Protein AF-A0A843W4R0-F1 (afdb_monomer)

Sequence (70 aa):
LVNVWAIARNPAVWKDPLEFRPERFADEDVDMKGHDFRLLPFGAGRRVCPGAQLGINMVQSMLGHLLHQF

Radius of gyration: 13.9 Å; Cα contacts (8 Å, |Δi|>4): 43; chains: 1; bounding box: 37×23×36 Å

Solvent-accessible surface area (backbone atoms only — not comparable to full-atom values): 4443 Å² total; per-residue (Å²): 135,85,64,58,71,58,49,57,46,31,67,91,81,31,82,69,39,86,59,95,59,76,62,56,66,75,78,39,99,71,45,71,87,30,83,30,83,69,39,53,92,43,43,44,73,101,73,35,49,90,55,48,68,59,53,52,53,50,53,52,50,53,51,50,52,49,70,71,76,107

Structure (mmCIF, N/CA/C/O backbone):
data_AF-A0A843W4R0-F1
#
_entry.id   AF-A0A843W4R0-F1
#
loop_
_atom_site.group_PDB
_atom_site.id
_atom_site.type_symbol
_atom_site.label_atom_id
_atom_site.label_alt_id
_atom_site.label_comp_id
_atom_site.label_asym_id
_atom_site.label_entity_id
_atom_site.label_seq_id
_atom_site.pdbx_PDB_ins_code
_atom_site.Cartn_x
_atom_site.Cartn_y
_atom_site.Cartn_z
_atom_site.occupancy
_atom_site.B_iso_or_equiv
_atom_site.auth_seq_id
_atom_site.auth_comp_id
_atom_site.auth_asym_id
_atom_site.auth_atom_id
_atom_site.pdbx_PDB_model_num
ATOM 1 N N . LEU A 1 1 ? 11.601 8.240 -10.074 1.00 82.00 1 LEU A N 1
ATOM 2 C CA . LEU A 1 1 ? 10.439 8.189 -9.155 1.00 82.00 1 LEU A CA 1
ATOM 3 C C . LEU A 1 1 ? 9.600 6.974 -9.520 1.00 82.00 1 LEU A C 1
ATOM 5 O O . LEU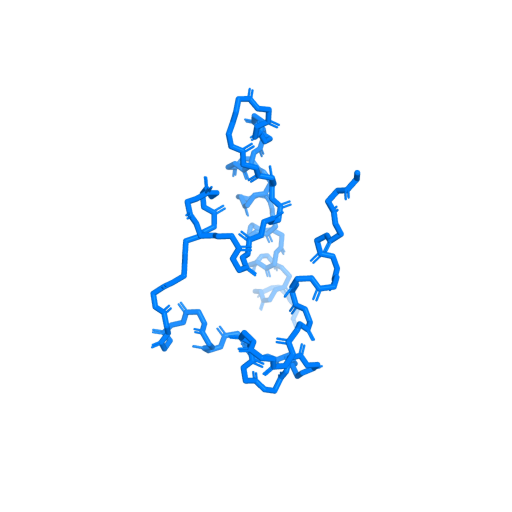 A 1 1 ? 9.337 6.791 -10.700 1.00 82.00 1 LEU A O 1
ATOM 9 N N . VAL A 1 2 ? 9.242 6.132 -8.548 1.00 93.06 2 VAL A N 1
ATOM 10 C CA . VAL A 1 2 ? 8.371 4.965 -8.772 1.00 93.06 2 VAL A CA 1
ATOM 11 C C . VAL A 1 2 ? 6.927 5.395 -8.523 1.00 93.06 2 VAL A C 1
ATOM 13 O O . VAL A 1 2 ? 6.609 5.854 -7.429 1.00 93.06 2 VAL A O 1
ATOM 16 N N . ASN A 1 3 ? 6.061 5.280 -9.532 1.00 96.19 3 ASN A N 1
ATOM 17 C CA . ASN A 1 3 ? 4.658 5.677 -9.419 1.00 96.19 3 ASN A CA 1
ATOM 18 C C . ASN A 1 3 ? 3.802 4.512 -8.897 1.00 96.19 3 ASN A C 1
ATOM 20 O O . ASN A 1 3 ? 3.190 3.776 -9.669 1.00 96.19 3 ASN A O 1
ATOM 24 N N . VAL A 1 4 ? 3.765 4.353 -7.574 1.00 95.88 4 VAL A N 1
ATOM 25 C CA . VAL A 1 4 ? 3.010 3.275 -6.910 1.00 95.88 4 VAL A CA 1
ATOM 26 C C . VAL A 1 4 ? 1.503 3.387 -7.172 1.00 95.88 4 VAL A C 1
ATOM 28 O O . VAL A 1 4 ? 0.826 2.372 -7.306 1.00 95.88 4 VAL A O 1
ATOM 31 N N . TRP A 1 5 ? 0.978 4.609 -7.319 1.00 96.25 5 TRP A N 1
ATOM 32 C CA . TRP A 1 5 ? -0.440 4.836 -7.611 1.00 96.25 5 TRP A CA 1
ATOM 33 C C . TRP A 1 5 ? -0.847 4.266 -8.974 1.00 96.25 5 TRP A C 1
ATOM 35 O O . TRP A 1 5 ? -1.891 3.623 -9.073 1.00 96.25 5 TRP A O 1
ATOM 45 N N . ALA A 1 6 ? -0.010 4.464 -9.999 1.00 97.38 6 ALA A N 1
ATOM 46 C CA . ALA A 1 6 ? -0.246 3.920 -11.334 1.00 97.38 6 ALA A CA 1
ATOM 47 C C . ALA A 1 6 ? -0.105 2.392 -11.362 1.00 97.38 6 ALA A C 1
ATOM 49 O O . ALA A 1 6 ? -0.916 1.723 -11.993 1.00 97.38 6 ALA A O 1
ATOM 50 N N . ILE A 1 7 ? 0.880 1.836 -10.644 1.00 96.12 7 ILE A N 1
ATOM 51 C CA . ILE A 1 7 ? 1.078 0.381 -10.525 1.00 96.12 7 ILE A CA 1
ATOM 52 C C . ILE A 1 7 ? -0.161 -0.287 -9.915 1.00 96.12 7 ILE A C 1
ATOM 54 O O . ILE A 1 7 ? -0.711 -1.213 -10.505 1.00 96.12 7 ILE A O 1
ATOM 58 N N . ALA A 1 8 ? -0.646 0.227 -8.780 1.00 95.06 8 ALA A N 1
ATOM 59 C CA . ALA A 1 8 ? -1.797 -0.330 -8.068 1.00 95.06 8 ALA A CA 1
ATOM 60 C C . ALA A 1 8 ? -3.125 -0.212 -8.842 1.00 95.06 8 ALA A C 1
ATOM 62 O O . ALA A 1 8 ? -4.101 -0.854 -8.471 1.00 95.06 8 ALA A O 1
ATOM 63 N N . ARG A 1 9 ? -3.179 0.615 -9.898 1.00 96.88 9 ARG A N 1
ATOM 64 C CA . ARG A 1 9 ? -4.379 0.852 -10.720 1.00 96.88 9 ARG A CA 1
ATOM 65 C C . ARG A 1 9 ? -4.230 0.411 -12.175 1.00 96.88 9 ARG A C 1
ATOM 67 O O . ARG A 1 9 ? -5.071 0.748 -13.004 1.00 96.88 9 ARG A O 1
ATOM 74 N N . ASN A 1 10 ? -3.163 -0.311 -12.508 1.00 97.62 10 ASN A N 1
ATOM 75 C CA . ASN A 1 10 ? -2.909 -0.720 -13.881 1.00 97.62 10 ASN A CA 1
ATOM 76 C C . ASN A 1 10 ? -3.873 -1.854 -14.299 1.00 97.62 10 ASN A C 1
ATOM 78 O O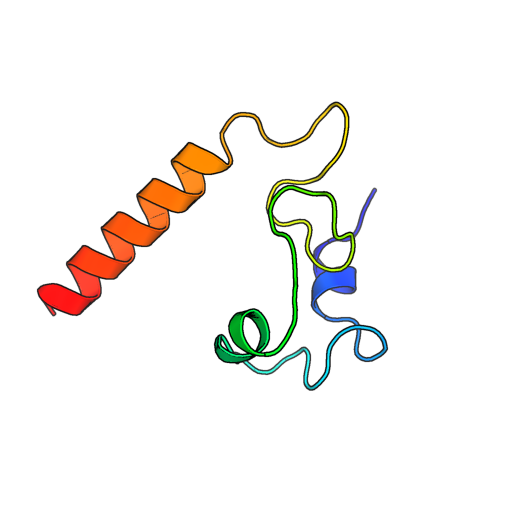 . ASN A 1 10 ? -3.749 -2.955 -13.758 1.00 97.62 10 ASN A O 1
ATOM 82 N N . PRO A 1 11 ? -4.771 -1.646 -15.285 1.00 97.31 11 PRO A N 1
ATOM 83 C CA . PRO A 1 11 ? -5.716 -2.674 -15.732 1.00 97.31 11 PRO A CA 1
ATOM 84 C C . PRO A 1 11 ? -5.050 -3.875 -16.421 1.00 97.31 11 PRO A C 1
ATOM 86 O O . PRO A 1 11 ? -5.670 -4.925 -16.537 1.00 97.31 11 PRO A O 1
ATOM 89 N N . ALA A 1 12 ? -3.795 -3.750 -16.868 1.00 96.88 12 ALA A N 1
ATOM 90 C CA . ALA A 1 12 ? -3.033 -4.877 -17.411 1.00 96.88 12 ALA A CA 1
ATOM 91 C C . ALA A 1 12 ? -2.486 -5.819 -16.321 1.00 96.88 12 ALA A C 1
ATOM 93 O O . ALA A 1 12 ? -2.049 -6.923 -16.629 1.00 96.88 12 ALA A O 1
ATOM 94 N N . VAL A 1 13 ? -2.470 -5.370 -15.062 1.00 94.94 13 VAL A N 1
ATOM 95 C CA . VAL A 1 13 ? -1.930 -6.112 -13.911 1.00 94.94 13 VAL A CA 1
ATOM 96 C C . VAL A 1 13 ? -3.046 -6.546 -12.968 1.00 94.94 13 VAL A C 1
ATOM 98 O O . VAL A 1 13 ? -3.025 -7.660 -12.458 1.00 94.94 13 VAL A O 1
ATOM 101 N N . TRP A 1 14 ? -4.018 -5.664 -12.744 1.00 95.75 14 TRP A N 1
ATOM 102 C CA . TRP A 1 14 ? -5.112 -5.858 -11.808 1.00 95.75 14 TRP A CA 1
ATOM 103 C C . TRP A 1 14 ? -6.439 -5.898 -12.554 1.00 95.75 14 TRP A C 1
ATOM 105 O O . TRP A 1 14 ? -6.805 -4.936 -13.229 1.00 95.75 14 TRP A O 1
ATOM 115 N N . LYS A 1 15 ? -7.200 -6.982 -12.375 1.00 95.44 15 LYS A N 1
ATOM 116 C CA . LYS A 1 15 ? -8.602 -7.037 -12.803 1.00 95.44 15 LYS A CA 1
ATOM 117 C C . LYS A 1 15 ? -9.423 -6.029 -11.991 1.00 95.44 15 LYS A C 1
ATOM 119 O O . LYS A 1 15 ? -9.234 -5.954 -10.775 1.00 95.44 15 LYS A O 1
ATOM 124 N N . ASP A 1 16 ? -10.300 -5.273 -12.653 1.00 96.62 16 ASP A N 1
ATOM 125 C CA . ASP A 1 16 ? -11.175 -4.257 -12.045 1.00 96.62 16 ASP A CA 1
ATOM 126 C C . ASP A 1 16 ? -10.415 -3.341 -11.052 1.00 96.62 16 ASP A C 1
ATOM 128 O O . ASP A 1 16 ? -10.707 -3.312 -9.857 1.00 96.62 16 ASP A O 1
ATOM 132 N N . PRO A 1 17 ? -9.373 -2.613 -11.506 1.00 96.50 17 PRO A N 1
ATOM 133 C CA . PRO A 1 17 ? -8.380 -1.970 -10.630 1.00 96.50 17 PRO A CA 1
ATOM 134 C C . PRO A 1 17 ? -8.904 -0.765 -9.835 1.00 96.50 17 PRO A C 1
ATOM 136 O O . PRO A 1 17 ? -8.220 -0.255 -8.948 1.00 96.50 17 PRO A O 1
ATOM 139 N N . LEU A 1 18 ? -10.083 -0.257 -10.197 1.00 97.50 18 LEU A N 1
ATOM 140 C CA . LEU A 1 18 ? -10.734 0.868 -9.524 1.00 97.50 18 LEU A CA 1
ATOM 141 C C . LEU A 1 18 ? -11.801 0.410 -8.522 1.00 97.50 18 LEU A C 1
ATOM 143 O O . LEU A 1 18 ? -12.319 1.239 -7.777 1.00 97.50 18 LEU A O 1
ATOM 147 N N . GLU A 1 19 ? -12.121 -0.885 -8.492 1.00 97.94 19 GLU A N 1
ATOM 148 C CA . GLU A 1 19 ? -13.081 -1.465 -7.560 1.00 97.94 19 GLU A CA 1
ATOM 149 C C . GLU A 1 19 ? -12.411 -1.776 -6.214 1.00 97.94 19 GLU A C 1
ATOM 151 O O . GLU A 1 19 ? -11.328 -2.370 -6.151 1.00 97.94 19 GLU A O 1
ATOM 156 N N . PHE A 1 20 ? -13.075 -1.408 -5.115 1.00 96.81 20 PHE A N 1
ATOM 157 C CA . PHE A 1 20 ? -12.680 -1.861 -3.785 1.00 96.81 20 PHE A CA 1
ATOM 158 C C . PHE A 1 20 ? -13.113 -3.320 -3.593 1.00 96.81 20 PHE A C 1
ATOM 160 O O . PHE A 1 20 ? -14.243 -3.590 -3.203 1.00 96.81 20 PHE A O 1
ATOM 167 N N . ARG A 1 21 ? -12.197 -4.249 -3.881 1.00 95.69 21 ARG A N 1
ATOM 168 C CA . ARG A 1 21 ? -12.412 -5.701 -3.779 1.00 95.69 21 ARG A CA 1
ATOM 169 C C . ARG A 1 21 ? -11.313 -6.349 -2.927 1.00 95.69 21 ARG A C 1
ATOM 171 O O . ARG A 1 21 ? -10.287 -6.738 -3.496 1.00 95.69 21 ARG A O 1
ATOM 178 N N . PRO A 1 22 ? -11.465 -6.419 -1.591 1.00 94.31 22 PRO A N 1
ATOM 179 C CA . PRO A 1 22 ? -10.496 -7.053 -0.691 1.00 94.31 22 PRO A CA 1
ATOM 180 C C . PRO A 1 22 ? -10.235 -8.532 -1.002 1.00 94.31 22 PRO A C 1
ATOM 182 O O . PRO A 1 22 ? -9.118 -9.011 -0.820 1.00 94.31 22 PRO A O 1
ATOM 185 N N . GLU A 1 23 ? -11.237 -9.237 -1.527 1.00 96.25 23 GLU A N 1
ATOM 186 C CA . GLU A 1 23 ? -11.212 -10.673 -1.830 1.00 96.25 23 GLU A CA 1
ATOM 187 C C . GLU A 1 23 ? -10.108 -11.033 -2.832 1.00 96.25 23 GLU A C 1
ATOM 189 O O . GLU A 1 23 ? -9.593 -12.145 -2.802 1.00 96.25 23 GLU A O 1
ATOM 194 N N . ARG A 1 24 ? -9.650 -10.078 -3.660 1.00 94.56 24 ARG A N 1
ATOM 195 C CA . ARG A 1 24 ? -8.536 -10.307 -4.596 1.00 94.56 24 ARG A CA 1
ATOM 196 C C . ARG A 1 24 ? -7.258 -10.788 -3.907 1.00 94.56 24 ARG A C 1
ATOM 198 O O . ARG A 1 24 ? -6.484 -11.507 -4.517 1.00 94.56 24 ARG A O 1
ATOM 205 N N . PHE A 1 25 ? -7.034 -10.382 -2.656 1.00 93.00 25 PHE A N 1
ATOM 206 C CA . PHE A 1 25 ? -5.851 -10.775 -1.886 1.00 93.00 25 PHE A CA 1
ATOM 207 C C . PHE A 1 25 ? -6.003 -12.153 -1.227 1.00 93.00 25 PHE A C 1
ATOM 209 O O . PHE A 1 25 ? -5.040 -12.664 -0.667 1.00 93.00 25 PHE A O 1
ATOM 216 N N . ALA A 1 26 ? -7.205 -12.736 -1.268 1.00 92.81 26 ALA A N 1
ATOM 217 C CA . ALA A 1 26 ? -7.452 -14.131 -0.920 1.00 92.81 26 ALA A CA 1
ATOM 218 C C . ALA A 1 26 ? -7.442 -15.030 -2.169 1.00 92.81 26 ALA A C 1
ATOM 220 O O . ALA A 1 26 ? -6.997 -16.172 -2.093 1.00 92.81 26 ALA A O 1
ATOM 221 N N . ASP A 1 27 ? -7.913 -14.508 -3.307 1.00 92.75 27 ASP A N 1
ATOM 222 C CA . ASP A 1 27 ? -7.987 -15.229 -4.583 1.00 92.75 27 ASP A CA 1
ATOM 223 C C . ASP A 1 27 ? -6.625 -15.352 -5.291 1.00 92.75 27 ASP A C 1
ATOM 225 O O . ASP A 1 27 ? -6.385 -16.311 -6.027 1.00 92.75 27 ASP A O 1
ATOM 229 N N . GLU A 1 28 ? -5.740 -14.371 -5.105 1.00 90.56 28 GLU A N 1
ATOM 230 C CA . GLU A 1 28 ? -4.420 -14.309 -5.732 1.00 90.56 28 GLU A CA 1
ATOM 231 C C . GLU A 1 28 ? -3.311 -14.324 -4.672 1.00 90.56 28 GLU A C 1
ATOM 233 O O . GLU A 1 28 ? -3.394 -13.626 -3.662 1.00 90.56 28 GLU A O 1
ATOM 238 N N . ASP A 1 29 ? -2.228 -15.063 -4.932 1.00 89.50 29 ASP A N 1
ATOM 239 C CA . ASP A 1 29 ? -1.018 -15.001 -4.107 1.00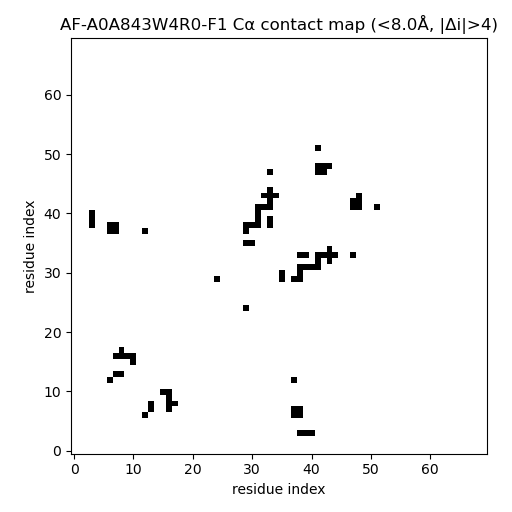 89.50 29 ASP A CA 1
ATOM 240 C C . ASP A 1 29 ? -0.271 -13.688 -4.398 1.00 89.50 29 ASP A C 1
ATOM 242 O O . ASP A 1 29 ? 0.402 -13.535 -5.424 1.00 89.50 29 ASP A O 1
ATOM 246 N N . VAL A 1 30 ? -0.482 -12.696 -3.531 1.00 92.50 30 VAL A N 1
ATOM 247 C CA . VAL A 1 30 ? 0.098 -11.353 -3.625 1.00 92.50 30 VAL A CA 1
ATOM 248 C C . VAL A 1 30 ? 0.855 -11.049 -2.339 1.00 92.50 30 VAL A C 1
ATOM 250 O O . VAL A 1 30 ? 0.277 -11.003 -1.253 1.00 92.50 30 VAL A O 1
ATOM 253 N N . ASP A 1 31 ? 2.147 -10.752 -2.464 1.00 88.75 31 ASP A N 1
ATOM 254 C CA . ASP A 1 31 ? 2.990 -10.420 -1.318 1.00 88.75 31 ASP A CA 1
ATOM 255 C C . ASP A 1 31 ? 3.050 -8.909 -1.042 1.00 88.75 31 ASP A C 1
ATOM 257 O O . ASP A 1 31 ? 3.439 -8.105 -1.886 1.00 88.75 31 ASP A O 1
ATOM 261 N N . MET A 1 32 ? 2.756 -8.518 0.199 1.00 86.75 32 MET A N 1
ATOM 262 C CA . MET A 1 32 ? 2.908 -7.143 0.688 1.00 86.75 32 MET A CA 1
ATOM 263 C C . MET A 1 32 ? 4.314 -6.820 1.222 1.00 86.75 32 MET A C 1
ATOM 265 O O . MET A 1 32 ? 4.592 -5.660 1.540 1.00 86.75 32 MET A O 1
ATOM 269 N N . LYS A 1 33 ? 5.212 -7.808 1.352 1.00 85.38 33 LYS A N 1
ATOM 270 C CA . LYS A 1 33 ? 6.568 -7.641 1.919 1.00 85.38 33 LYS A CA 1
ATOM 271 C C . LYS A 1 33 ? 7.589 -7.080 0.921 1.00 85.38 33 LYS A C 1
ATOM 273 O O . LYS A 1 33 ? 8.761 -6.940 1.266 1.00 85.38 33 LYS A O 1
ATOM 278 N N . GLY A 1 34 ? 7.150 -6.720 -0.285 1.00 87.38 34 GLY A N 1
ATOM 279 C CA . GLY A 1 34 ? 7.984 -6.083 -1.303 1.00 87.38 34 GLY A CA 1
ATOM 280 C C . GLY A 1 34 ? 8.697 -7.056 -2.244 1.00 87.38 34 GLY A C 1
ATOM 281 O O . GLY A 1 34 ? 9.624 -6.628 -2.933 1.00 87.38 34 GLY A O 1
ATOM 282 N N . HIS A 1 35 ? 8.288 -8.331 -2.294 1.00 90.75 35 HIS A N 1
ATOM 283 C CA . HIS A 1 35 ? 8.714 -9.258 -3.351 1.00 90.75 35 HIS A CA 1
ATOM 284 C C . HIS A 1 35 ? 7.779 -9.232 -4.568 1.00 90.75 35 HIS A C 1
ATOM 286 O O . HIS A 1 35 ? 8.219 -9.550 -5.671 1.00 90.75 35 HIS A O 1
ATOM 292 N N . ASP A 1 36 ? 6.524 -8.801 -4.395 1.00 94.44 36 ASP A N 1
ATOM 293 C CA . ASP A 1 36 ? 5.581 -8.599 -5.494 1.00 94.44 36 ASP A CA 1
ATOM 294 C C . ASP A 1 36 ? 5.493 -7.115 -5.885 1.00 94.44 36 ASP A C 1
ATOM 296 O O . ASP A 1 36 ? 4.992 -6.264 -5.152 1.00 94.44 36 ASP A O 1
ATOM 300 N N . PHE A 1 37 ? 5.972 -6.789 -7.084 1.00 94.38 37 PHE A N 1
ATOM 301 C CA . PHE A 1 37 ? 5.994 -5.413 -7.586 1.00 94.38 37 PHE A CA 1
ATOM 302 C C . PHE A 1 37 ? 4.631 -4.908 -8.059 1.00 94.38 37 PHE A C 1
ATOM 304 O O . PHE A 1 37 ? 4.501 -3.717 -8.339 1.00 94.38 37 PHE A O 1
ATOM 311 N N . ARG A 1 38 ? 3.608 -5.769 -8.118 1.00 94.31 38 ARG A N 1
ATOM 312 C CA . ARG A 1 38 ? 2.221 -5.350 -8.356 1.00 94.31 38 ARG A CA 1
ATOM 313 C C . ARG A 1 38 ? 1.660 -4.570 -7.162 1.00 94.31 38 ARG A C 1
ATOM 315 O O . ARG A 1 38 ? 0.726 -3.786 -7.341 1.00 94.31 38 ARG A O 1
ATOM 322 N N . LEU A 1 39 ? 2.245 -4.743 -5.968 1.00 95.38 39 LEU A N 1
ATOM 323 C CA . LEU A 1 39 ? 1.798 -4.143 -4.713 1.00 95.38 39 LEU A CA 1
ATOM 324 C C . LEU A 1 39 ? 2.981 -3.663 -3.848 1.00 95.38 39 LEU A C 1
ATOM 326 O O . LEU A 1 39 ? 3.654 -4.444 -3.191 1.00 95.38 39 LEU A O 1
ATOM 330 N N . LEU A 1 40 ? 3.202 -2.344 -3.782 1.00 96.12 40 LEU A N 1
ATOM 331 C CA . LEU A 1 40 ? 4.338 -1.745 -3.053 1.00 96.12 40 LEU A CA 1
ATOM 332 C C . LEU A 1 40 ? 3.920 -0.715 -1.978 1.00 96.12 40 LEU A C 1
ATOM 334 O O . LEU A 1 40 ? 4.434 0.407 -1.988 1.00 96.12 40 LEU A O 1
ATOM 338 N N . PRO A 1 41 ? 3.016 -1.044 -1.033 1.00 95.00 41 PRO A N 1
ATOM 339 C CA . PRO A 1 41 ? 2.514 -0.100 -0.025 1.00 95.00 41 PRO A CA 1
ATOM 340 C C . PRO A 1 41 ? 3.616 0.429 0.904 1.00 95.00 41 PRO A C 1
ATOM 342 O O . PRO A 1 41 ? 3.518 1.542 1.413 1.00 95.00 41 PRO A O 1
ATOM 345 N N . PHE A 1 42 ? 4.686 -0.347 1.087 1.00 96.12 42 PHE A N 1
ATOM 346 C CA . PHE A 1 42 ? 5.824 -0.025 1.950 1.00 96.12 42 PHE A CA 1
ATOM 347 C C . PHE A 1 42 ? 7.153 0.080 1.183 1.00 96.12 42 PHE A C 1
ATOM 349 O O . PHE A 1 42 ? 8.226 0.130 1.791 1.00 96.12 42 PHE A O 1
ATOM 356 N N . GLY A 1 43 ? 7.097 0.128 -0.153 1.00 95.31 43 GLY A N 1
ATOM 357 C CA . GLY A 1 43 ? 8.274 0.038 -1.017 1.00 95.31 43 GLY A CA 1
ATOM 358 C C . GLY A 1 43 ? 8.893 -1.365 -1.048 1.00 95.31 43 GLY A C 1
ATOM 359 O O . GLY A 1 43 ? 8.268 -2.340 -0.644 1.00 95.31 43 GLY A O 1
ATOM 360 N N . ALA A 1 44 ? 10.126 -1.462 -1.552 1.00 95.38 44 ALA A N 1
ATOM 361 C CA . ALA A 1 44 ? 10.870 -2.716 -1.682 1.00 95.38 44 ALA A CA 1
ATOM 362 C C . ALA A 1 44 ? 12.393 -2.487 -1.641 1.00 95.38 44 ALA A C 1
ATOM 364 O O . ALA A 1 44 ? 12.885 -1.356 -1.734 1.00 95.38 44 ALA A O 1
ATOM 365 N N . GLY A 1 45 ? 13.151 -3.581 -1.532 1.00 94.69 45 GLY A N 1
ATOM 366 C CA . GLY A 1 45 ? 14.613 -3.585 -1.592 1.00 94.69 45 GLY A CA 1
ATOM 367 C C . GLY A 1 45 ? 15.292 -2.909 -0.396 1.00 94.69 45 GLY A C 1
ATOM 368 O O . GLY A 1 45 ? 14.753 -2.842 0.705 1.00 94.69 45 GLY A O 1
ATOM 369 N N . ARG A 1 46 ? 16.501 -2.369 -0.609 1.00 95.94 46 ARG A N 1
ATOM 370 C CA . ARG A 1 46 ? 17.380 -1.837 0.460 1.00 95.94 46 ARG A CA 1
ATOM 371 C C . ARG A 1 46 ? 16.784 -0.672 1.269 1.00 95.94 46 ARG A C 1
ATOM 373 O O . ARG A 1 46 ? 17.319 -0.317 2.313 1.00 95.94 46 ARG A O 1
ATOM 380 N N . ARG A 1 47 ? 15.731 -0.029 0.763 1.00 95.19 47 ARG A N 1
ATOM 381 C CA . ARG A 1 47 ? 15.055 1.114 1.397 1.00 95.19 47 ARG A CA 1
ATOM 382 C C . ARG A 1 47 ? 13.575 0.825 1.681 1.00 95.19 47 ARG A C 1
ATOM 384 O O . ARG A 1 47 ? 12.792 1.765 1.770 1.00 95.19 47 ARG A O 1
ATOM 391 N N . VAL A 1 48 ? 13.195 -0.450 1.791 1.00 95.56 48 VAL A N 1
ATOM 392 C CA . VAL A 1 48 ? 11.853 -0.843 2.244 1.00 95.56 48 VAL A CA 1
ATOM 393 C C . VAL A 1 48 ? 11.555 -0.229 3.615 1.00 95.56 48 VAL A C 1
ATOM 395 O O . VAL A 1 48 ? 12.462 -0.057 4.433 1.00 95.56 48 VAL A O 1
ATOM 398 N N . CYS 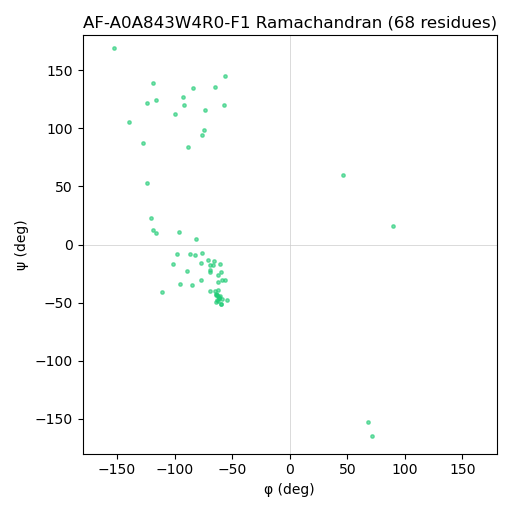A 1 49 ? 10.296 0.141 3.854 1.00 96.12 49 CYS A N 1
ATOM 399 C CA . CYS A 1 49 ? 9.889 0.795 5.092 1.00 96.12 49 CYS A CA 1
ATOM 400 C C . CYS A 1 49 ? 10.242 -0.072 6.317 1.00 96.12 49 CYS A C 1
ATOM 402 O O . CYS A 1 49 ? 9.694 -1.170 6.457 1.00 96.12 49 CYS A O 1
ATOM 404 N N . PRO A 1 50 ? 11.077 0.418 7.253 1.00 96.62 50 PRO A N 1
ATOM 405 C CA . PRO A 1 50 ? 11.410 -0.336 8.462 1.00 96.62 50 PRO A CA 1
ATOM 406 C C . PRO A 1 50 ? 10.218 -0.463 9.427 1.00 96.62 50 PRO A C 1
ATOM 408 O O . PRO A 1 50 ? 10.215 -1.331 10.292 1.00 96.62 50 PRO A O 1
ATOM 411 N N . GLY A 1 51 ? 9.191 0.382 9.2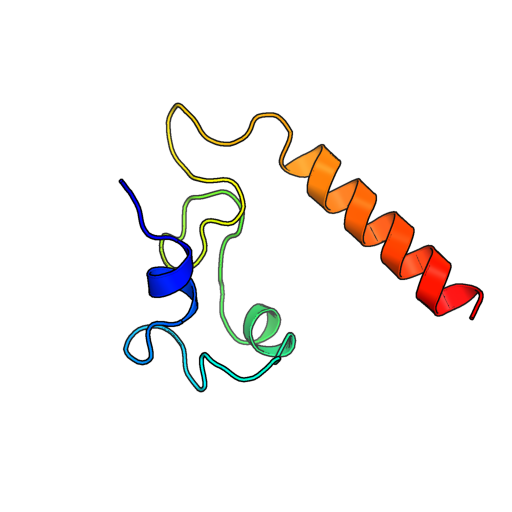76 1.00 96.94 51 GLY A N 1
ATOM 412 C CA . GLY A 1 51 ? 7.980 0.392 10.100 1.00 96.94 51 GLY A CA 1
ATOM 413 C C . GLY A 1 51 ? 6.788 -0.368 9.509 1.00 96.94 51 GLY A C 1
ATOM 414 O O . GLY A 1 51 ? 5.684 -0.209 10.021 1.00 96.94 51 GLY A O 1
ATOM 415 N N . ALA A 1 52 ? 6.966 -1.158 8.442 1.00 96.06 52 ALA A N 1
ATOM 416 C CA . ALA A 1 52 ? 5.854 -1.806 7.734 1.00 96.06 52 ALA A CA 1
ATOM 417 C C . ALA A 1 52 ? 4.954 -2.643 8.664 1.00 96.06 52 ALA A C 1
ATOM 419 O O . ALA A 1 52 ? 3.738 -2.474 8.670 1.00 96.06 52 ALA A O 1
ATOM 420 N N . GLN A 1 53 ? 5.555 -3.487 9.510 1.00 95.94 53 GLN A N 1
ATOM 421 C CA . GLN A 1 53 ? 4.813 -4.336 10.452 1.00 95.94 53 GLN A CA 1
ATOM 422 C C . GLN A 1 53 ? 4.065 -3.524 11.515 1.00 95.94 53 GLN A C 1
ATOM 424 O O . GLN A 1 53 ? 2.915 -3.822 11.822 1.00 95.94 53 GLN A O 1
ATOM 429 N N . LEU A 1 54 ? 4.682 -2.457 12.035 1.00 97.81 54 LEU A N 1
ATOM 430 C CA . LEU A 1 54 ? 4.013 -1.560 12.977 1.00 97.81 54 LEU A CA 1
ATOM 431 C C . LEU A 1 54 ? 2.788 -0.899 12.327 1.00 97.81 54 LEU A C 1
ATOM 433 O O . LEU A 1 54 ? 1.717 -0.882 12.925 1.00 97.81 54 LEU A O 1
ATOM 437 N N . GLY A 1 55 ? 2.932 -0.402 11.094 1.00 96.75 55 GLY A N 1
ATOM 438 C CA . GLY A 1 55 ? 1.836 0.199 10.330 1.00 96.75 55 GLY A CA 1
ATOM 439 C C . GLY A 1 55 ? 0.666 -0.760 10.116 1.00 96.75 55 GLY A C 1
ATOM 440 O O . GLY A 1 55 ? -0.477 -0.392 10.377 1.00 96.75 55 GLY A O 1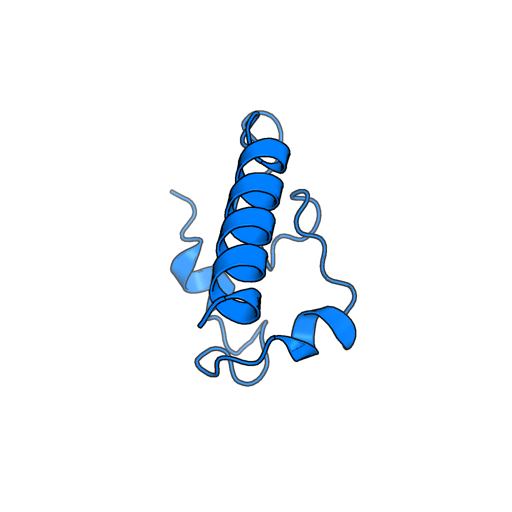
ATOM 441 N N . ILE A 1 56 ? 0.955 -1.999 9.706 1.00 96.12 56 ILE A N 1
ATOM 442 C CA . ILE A 1 56 ? -0.060 -3.046 9.515 1.00 96.12 56 ILE A CA 1
ATOM 443 C C . ILE A 1 56 ? -0.808 -3.313 10.826 1.00 96.12 56 ILE A C 1
ATOM 445 O O . ILE A 1 56 ? -2.036 -3.230 10.852 1.00 96.12 56 ILE A O 1
ATOM 449 N N . ASN A 1 57 ? -0.081 -3.546 11.920 1.00 97.50 57 ASN A N 1
ATOM 450 C CA . ASN A 1 57 ? -0.681 -3.853 13.219 1.00 97.50 57 ASN A CA 1
ATOM 451 C C . ASN A 1 57 ? -1.554 -2.704 13.744 1.00 97.50 57 ASN A C 1
ATOM 453 O O . ASN A 1 57 ? -2.626 -2.948 14.299 1.00 97.50 57 ASN A O 1
ATOM 457 N N . MET A 1 58 ? -1.127 -1.450 13.555 1.00 98.31 58 MET A N 1
ATOM 458 C CA . MET A 1 58 ? -1.920 -0.283 13.953 1.00 98.31 58 MET A CA 1
ATOM 459 C C . MET A 1 58 ? -3.230 -0.197 13.167 1.00 98.31 58 MET A C 1
ATOM 461 O O . MET A 1 58 ? -4.286 -0.071 13.781 1.00 98.31 58 MET A O 1
ATOM 465 N N . VAL A 1 59 ? -3.187 -0.315 11.834 1.00 97.50 59 VAL A N 1
ATOM 466 C CA . VAL A 1 59 ? -4.395 -0.244 10.992 1.00 97.50 59 VAL A CA 1
ATOM 467 C C . VAL A 1 59 ? -5.352 -1.392 11.307 1.00 97.50 59 VAL A C 1
ATOM 469 O O . VAL A 1 59 ? -6.548 -1.156 11.457 1.00 97.50 59 VAL A O 1
ATOM 472 N N . GLN A 1 60 ? -4.837 -2.614 11.465 1.00 97.00 60 GLN A N 1
ATOM 473 C CA . GLN A 1 60 ? -5.646 -3.777 11.836 1.00 97.00 60 GLN A CA 1
ATOM 474 C C . GLN A 1 60 ? -6.312 -3.597 13.203 1.00 97.00 60 GLN A C 1
ATOM 476 O O . GLN A 1 60 ? -7.510 -3.837 13.331 1.00 97.00 60 GLN A O 1
ATOM 481 N N . SER A 1 61 ? -5.563 -3.131 14.207 1.00 98.25 61 SER A N 1
ATOM 482 C CA . SER A 1 61 ? -6.099 -2.873 15.544 1.00 98.25 61 SER A CA 1
ATOM 483 C C . SER A 1 61 ? -7.173 -1.787 15.518 1.00 98.25 61 SER A C 1
ATOM 485 O O . SER A 1 61 ? -8.260 -1.987 16.050 1.00 98.25 61 SER A O 1
ATOM 487 N N . MET A 1 62 ? -6.912 -0.651 14.868 1.00 98.25 62 MET A N 1
ATOM 488 C CA . MET A 1 62 ? -7.883 0.442 14.773 1.00 98.25 62 MET A CA 1
ATOM 489 C C . MET A 1 62 ? -9.158 0.002 14.053 1.00 98.25 62 MET A C 1
ATOM 491 O O . MET A 1 62 ? -10.252 0.256 14.550 1.00 98.25 62 MET A O 1
ATOM 495 N N . LEU A 1 63 ? -9.026 -0.695 12.920 1.00 98.00 63 LEU 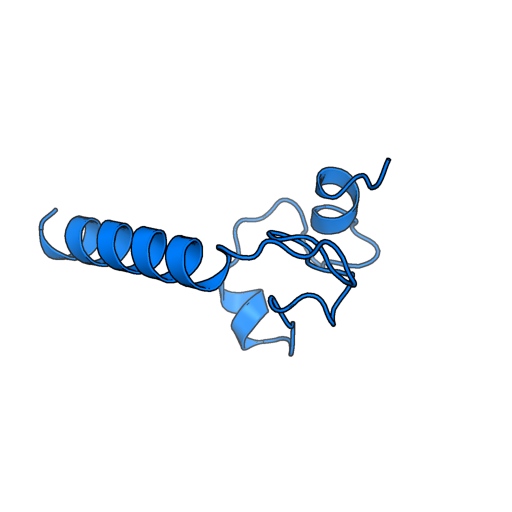A N 1
ATOM 496 C CA . LEU A 1 63 ? -10.172 -1.198 12.168 1.00 98.00 63 LEU A CA 1
ATOM 497 C C . LEU A 1 63 ? -10.969 -2.225 12.980 1.00 98.00 63 LEU A C 1
ATOM 499 O O . LEU A 1 63 ? -12.190 -2.137 13.030 1.00 98.00 63 LEU A O 1
ATOM 503 N N . GLY A 1 64 ? -10.289 -3.155 13.657 1.00 98.19 64 GLY A N 1
ATOM 504 C CA . GLY A 1 64 ? -10.930 -4.144 14.520 1.00 98.19 64 GLY A CA 1
ATOM 505 C C . GLY A 1 64 ? -11.710 -3.503 15.668 1.00 98.19 64 GLY A C 1
ATOM 506 O O . GLY A 1 64 ? -12.855 -3.875 15.906 1.00 98.19 64 GLY A O 1
ATOM 507 N N . HIS A 1 65 ? -11.137 -2.497 16.336 1.00 98.00 65 HIS A N 1
ATOM 508 C CA . HIS A 1 65 ? -11.844 -1.758 17.385 1.00 98.00 65 HIS A CA 1
ATOM 509 C C . HIS A 1 65 ? -13.057 -0.998 1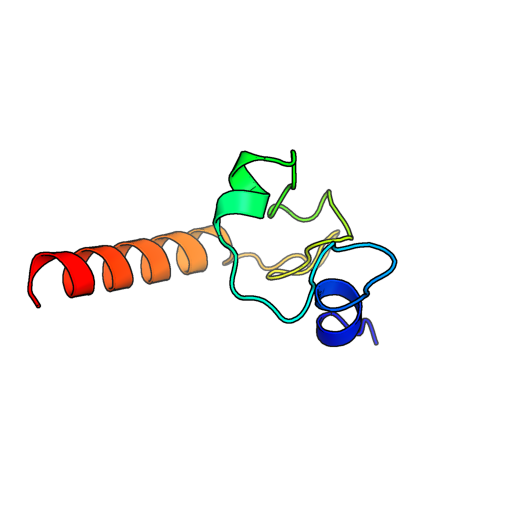6.841 1.00 98.00 65 HIS A C 1
ATOM 511 O O . HIS A 1 65 ? -14.116 -1.041 17.461 1.00 98.00 65 HIS A 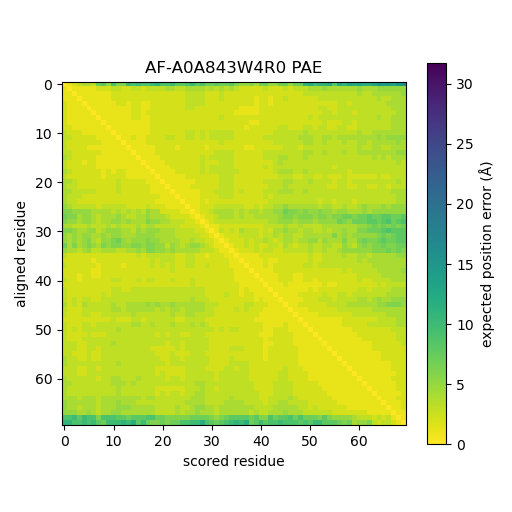O 1
ATOM 517 N N . LEU A 1 66 ? -12.919 -0.332 15.688 1.00 98.19 66 LEU A N 1
ATOM 518 C CA . LEU A 1 66 ? -14.014 0.423 15.079 1.00 98.19 66 LEU A CA 1
ATOM 519 C C . LEU A 1 66 ? -15.179 -0.492 14.693 1.00 98.19 66 LEU A C 1
ATOM 521 O O . LEU A 1 66 ? -16.305 -0.195 15.059 1.00 98.19 66 LEU A O 1
ATOM 525 N N . LEU A 1 67 ? -14.901 -1.615 14.027 1.00 97.50 67 LEU A N 1
ATOM 526 C CA . LEU A 1 67 ? -15.924 -2.581 13.606 1.00 97.50 67 LEU A CA 1
ATOM 527 C C . LEU A 1 67 ? -16.563 -3.346 14.771 1.00 97.50 67 LEU A C 1
ATOM 529 O O . LEU A 1 67 ? -17.641 -3.909 14.616 1.00 97.50 67 LEU A O 1
ATOM 533 N N . HIS A 1 68 ? -15.872 -3.453 15.908 1.00 96.75 68 HIS A N 1
ATOM 534 C CA . HIS A 1 68 ? -16.403 -4.155 17.073 1.00 96.75 68 HIS A CA 1
ATOM 535 C C . HIS A 1 68 ? -17.300 -3.265 17.941 1.00 96.75 68 HIS A C 1
ATOM 537 O O . HIS A 1 68 ? -18.240 -3.772 18.550 1.00 96.75 68 HIS A O 1
ATOM 543 N N . GLN A 1 69 ? -16.988 -1.969 18.046 1.00 94.88 69 GLN A N 1
ATOM 544 C CA . GLN A 1 69 ? -17.676 -1.057 18.968 1.00 94.88 69 GLN A CA 1
ATOM 545 C C . GLN A 1 69 ? -18.734 -0.157 18.323 1.00 94.88 69 GLN A C 1
ATOM 547 O O . GLN A 1 69 ? -19.551 0.401 19.057 1.00 94.88 69 GLN A O 1
ATOM 552 N N . PHE A 1 70 ? -18.726 -0.010 16.999 1.00 91.19 70 PHE A N 1
ATOM 553 C CA . PHE A 1 70 ? -19.709 0.760 16.234 1.00 91.19 70 PHE A CA 1
ATOM 554 C C . PHE A 1 70 ? -20.371 -0.129 15.184 1.00 91.19 70 PHE A C 1
ATOM 556 O O . PHE A 1 70 ? -21.580 0.080 14.943 1.00 91.19 70 PHE A O 1
#

Secondary structure (DSSP, 8-state):
---HHHHHT-TTTSSSTTS--TTHHHHS---TTTT-TT--TT--GGG--TTHHHHHHHHHHHHHHHHHH-

InterPro domains:
  IPR001128 Cytochrome P450 [PF00067] (1-70)
  IPR002401 Cytochrome P450, E-class, group I [PR00463] (3-27)
  IPR002401 Cytochrome P450, E-class, group I [PR00463] (39-49)
  IPR002401 Cytochrome P450, E-class, group I [PR00463] (49-70)
  IPR017972 Cytochrome P450, conserved site [PS00086] (42-51)
  IPR036396 Cytochrome P450 superfamily [G3DSA:1.10.630.10] (1-70)
  IPR036396 Cytochrome P450 superfamily [SSF48264] (2-70)

pLDDT: mean 95.04, std 3.19, range [82.0, 98.31]

Nearest PDB structures (foldseek):
  7cb9-assembly1_A  TM=9.613E-01  e=4.749E-05  Salvia miltiorrhiza
  7x2q-assembly2_B  TM=9.569E-01  e=9.238E-05  Salvia miltiorrhiza
  5m0p-assembly2_B  TM=7.586E-01  e=2.196E-02  Jeotgalicoccus sp. ATCC 8456

Mean predicted aligned error: 2.81 Å

Organism: Colocasia esculenta (NCBI:txid4460)

Foldseek 3Di:
DDDQVCLQQPCVLDPPSVDPDPCVVVVDVADQAAPHPSHPPQHHDPRGHPCPVVVVVVVVVVVVVVVVPD